Protein AF-A0A7S1DMX7-F1 (afdb_monomer_lite)

InterPro domains:
  IPR005479 Carbamoyl phosphate synthase, ATP-binding domain [PS00867] (116-123)

Radius of gyration: 15.89 Å; chains: 1; bounding box: 36×33×45 Å

Organism: Hemiselmis andersenii (NCBI:txid464988)

pLDDT: mean 73.87, std 17.44, range [30.02, 93.81]

Secondary structure (DSSP, 8-state):
-HHHHHHBS-----TT----PPPEE-SEEEEEEEEEETTEE-S--EEEEEEES-SEE-TTT-TTTTTTEEEEEE-TT-TTHHHHHHHHHHHHHHTT--EEEEEEEEE-TTT--EEEEEEESS--HHHHT-HHHHHHHHHHHHHHHHHHHT-

Foldseek 3Di:
DVVLVVQELDDDDDPDDDDFRDKAFAQKKKKKKWFAAQLRTFPDIWMKIWGFPGRTDGPPVPPVGVVGTPAIDTCPPPPCPVVVVVSVSVVSNVVSDHTIKMWMWDQHPVPRHTYTPDIGRDGDVNVVVVVVSVVVNVVSNVVVVVVVVVD

Structure (mmCIF, N/CA/C/O backbone):
data_AF-A0A7S1DMX7-F1
#
_entry.id   AF-A0A7S1DMX7-F1
#
loop_
_atom_site.group_PDB
_atom_site.id
_atom_site.type_symbol
_atom_site.label_atom_id
_atom_site.label_alt_id
_atom_site.label_comp_id
_atom_site.label_asym_id
_atom_site.label_entity_id
_atom_site.label_seq_id
_atom_site.pdbx_PDB_ins_code
_atom_site.Cartn_x
_atom_site.Cartn_y
_atom_site.Cartn_z
_atom_site.occupancy
_atom_site.B_iso_or_equiv
_atom_site.auth_seq_id
_atom_site.auth_comp_id
_atom_site.auth_asym_id
_atom_site.auth_atom_id
_atom_site.pdbx_PDB_model_num
ATOM 1 N N . GLY A 1 1 ? -16.207 2.873 -11.247 1.00 43.88 1 GLY A N 1
ATOM 2 C CA . GLY A 1 1 ? -16.396 1.590 -11.941 1.00 43.88 1 GLY A CA 1
ATOM 3 C C . GLY A 1 1 ? -15.094 1.183 -12.582 1.00 43.88 1 GLY A C 1
ATOM 4 O O . GLY A 1 1 ? -14.371 0.411 -11.986 1.00 43.88 1 GLY A O 1
ATOM 5 N N . GLU A 1 2 ? -14.743 1.806 -13.705 1.00 46.53 2 GLU A N 1
ATOM 6 C CA . GLU A 1 2 ? -13.593 1.417 -14.546 1.00 46.53 2 GLU A CA 1
ATOM 7 C C . GLU A 1 2 ? -12.210 1.841 -14.011 1.00 46.53 2 GLU A C 1
ATOM 9 O O . GLU A 1 2 ? -11.206 1.177 -14.249 1.00 46.53 2 GLU A O 1
ATOM 14 N N . GLU A 1 3 ? -12.129 2.939 -13.255 1.00 40.50 3 GLU A N 1
ATOM 15 C CA . GLU A 1 3 ? -10.856 3.442 -12.712 1.00 40.50 3 GLU A CA 1
ATOM 16 C C . GLU A 1 3 ? -10.289 2.532 -11.605 1.00 40.50 3 GLU A C 1
ATOM 18 O O . GLU A 1 3 ? -9.087 2.286 -11.544 1.00 40.50 3 GLU A O 1
ATOM 23 N N . TRP A 1 4 ? -11.175 1.933 -10.800 1.00 40.56 4 TRP A N 1
ATOM 24 C CA . TRP A 1 4 ? -10.830 0.940 -9.775 1.00 40.56 4 TRP A CA 1
ATOM 25 C C . TRP A 1 4 ? -10.212 -0.326 -10.375 1.00 40.56 4 TRP A C 1
ATOM 27 O O . TRP A 1 4 ? -9.227 -0.849 -9.856 1.00 40.56 4 TRP A O 1
ATOM 37 N N . GLU A 1 5 ? -10.754 -0.784 -11.502 1.00 46.31 5 GLU A N 1
ATOM 38 C CA . GLU A 1 5 ? -10.275 -1.968 -12.221 1.00 46.31 5 GLU A CA 1
ATOM 39 C C . GLU A 1 5 ? -8.909 -1.733 -12.885 1.00 46.31 5 GLU A C 1
ATOM 41 O O . GLU A 1 5 ? -8.116 -2.661 -13.002 1.00 46.31 5 GLU A O 1
ATOM 46 N N . ARG A 1 6 ? -8.576 -0.486 -13.250 1.00 47.59 6 ARG A N 1
ATOM 47 C CA . ARG A 1 6 ? -7.254 -0.117 -13.795 1.00 47.59 6 ARG A CA 1
ATOM 48 C C . ARG A 1 6 ? -6.141 -0.010 -12.744 1.00 47.59 6 ARG A C 1
ATOM 50 O O . ARG A 1 6 ? -4.962 -0.122 -13.098 1.00 47.59 6 ARG A O 1
ATOM 57 N N . MET A 1 7 ? -6.498 0.244 -11.482 1.00 41.31 7 MET A N 1
ATOM 58 C CA . MET A 1 7 ? -5.563 0.453 -10.360 1.00 41.31 7 MET A CA 1
ATOM 59 C C . MET A 1 7 ? -5.230 -0.840 -9.600 1.00 41.31 7 MET A C 1
ATOM 61 O O . MET A 1 7 ? -4.164 -0.973 -8.990 1.00 41.31 7 MET A O 1
ATOM 65 N N . ILE A 1 8 ? -6.124 -1.826 -9.633 1.00 48.41 8 ILE A N 1
ATOM 66 C CA . ILE A 1 8 ? -5.896 -3.123 -9.000 1.00 48.41 8 ILE A CA 1
ATOM 67 C C . ILE A 1 8 ? -5.375 -4.092 -10.061 1.00 48.41 8 ILE A C 1
ATOM 69 O O . ILE A 1 8 ? -6.125 -4.551 -10.912 1.00 48.41 8 ILE A O 1
ATOM 73 N N . GLY A 1 9 ? -4.103 -4.489 -9.972 1.00 45.97 9 GLY A N 1
ATOM 74 C CA . GLY A 1 9 ? -3.525 -5.545 -10.819 1.00 45.97 9 GLY A CA 1
ATOM 75 C C . GLY A 1 9 ? -4.037 -6.962 -10.501 1.00 45.97 9 GLY A C 1
ATOM 76 O O . GLY A 1 9 ? -3.396 -7.942 -10.871 1.00 45.97 9 GLY A O 1
ATOM 77 N N . ILE A 1 10 ? -5.147 -7.088 -9.766 1.00 45.88 10 ILE A N 1
ATOM 78 C CA . ILE A 1 10 ? -5.725 -8.343 -9.274 1.00 45.88 10 ILE A CA 1
ATOM 79 C C . ILE A 1 10 ? -7.255 -8.249 -9.240 1.00 45.88 10 ILE A C 1
ATOM 81 O O . ILE A 1 10 ? -7.856 -7.752 -8.287 1.00 45.88 10 ILE A O 1
ATOM 85 N N . VAL A 1 11 ? -7.907 -8.848 -10.225 1.00 41.31 11 VAL A N 1
ATOM 86 C CA . VAL A 1 11 ? -9.288 -9.304 -10.061 1.00 41.31 11 VAL A CA 1
ATOM 87 C C . VAL A 1 11 ? -9.235 -10.698 -9.425 1.00 41.31 11 VAL A C 1
ATOM 89 O O . VAL A 1 11 ? -8.551 -11.598 -9.914 1.00 41.31 11 VAL A O 1
ATOM 92 N N . GLN A 1 12 ? -9.909 -10.873 -8.284 1.00 35.38 12 GLN A N 1
ATOM 93 C CA . GLN A 1 12 ? -10.120 -12.185 -7.670 1.00 35.38 12 GLN A CA 1
ATOM 94 C C . GLN A 1 12 ? -11.040 -13.059 -8.541 1.00 35.38 12 GLN A C 1
ATOM 96 O O . GLN A 1 12 ? -11.950 -12.582 -9.210 1.00 35.38 12 GLN A O 1
ATOM 101 N N . ARG A 1 13 ? -10.781 -14.366 -8.477 1.00 33.03 13 ARG A N 1
ATOM 102 C CA . ARG A 1 13 ? -11.443 -15.502 -9.137 1.00 33.03 13 ARG A CA 1
ATOM 103 C C . ARG A 1 13 ? -12.948 -15.320 -9.434 1.00 33.03 13 ARG A C 1
ATOM 105 O O . ARG A 1 13 ? -13.760 -15.309 -8.512 1.00 33.03 13 ARG A O 1
ATOM 112 N N . VAL A 1 14 ? -13.325 -15.363 -10.715 1.00 35.72 14 VAL A N 1
ATOM 113 C CA . VAL A 1 14 ? -14.699 -15.652 -11.169 1.00 35.72 14 VAL A CA 1
ATOM 114 C C . VAL A 1 14 ? -14.720 -17.088 -11.715 1.00 35.72 14 VAL A C 1
ATOM 116 O O . VAL A 1 14 ? -14.423 -17.333 -12.876 1.00 35.72 14 VAL A O 1
ATOM 119 N N . GLY A 1 15 ? -15.011 -18.079 -10.867 1.00 47.97 15 GLY A N 1
ATOM 120 C CA . GLY A 1 15 ? -15.199 -19.472 -11.310 1.00 47.97 15 GLY A CA 1
ATOM 121 C C . GLY A 1 15 ? -13.922 -20.301 -11.563 1.00 47.97 15 GLY A C 1
ATOM 122 O O . GLY A 1 15 ? -12.979 -20.278 -10.766 1.00 47.97 15 GLY A O 1
ATOM 123 N N . LYS A 1 16 ? -13.950 -21.144 -12.612 1.00 30.02 16 LYS A N 1
ATOM 124 C CA . LYS A 1 16 ? -12.904 -22.140 -12.949 1.00 30.02 16 LYS A CA 1
ATOM 125 C C . LYS A 1 16 ? -11.776 -21.596 -13.837 1.00 30.02 16 LYS A C 1
ATOM 127 O O . LYS A 1 16 ? -10.793 -22.309 -14.025 1.00 30.02 16 LYS A O 1
ATOM 132 N N . ASP A 1 17 ? -11.889 -20.368 -14.325 1.00 34.09 17 ASP A N 1
ATOM 133 C CA . ASP A 1 17 ? -10.922 -19.791 -15.254 1.00 34.09 17 ASP A CA 1
ATOM 134 C C . ASP A 1 17 ? -9.822 -19.031 -14.500 1.00 34.09 17 ASP A C 1
ATOM 136 O O . ASP A 1 17 ? -10.073 -18.310 -13.529 1.00 34.09 17 ASP A O 1
ATOM 140 N N . PHE A 1 18 ? -8.571 -19.242 -14.909 1.00 35.03 18 PHE A N 1
ATOM 141 C CA . PHE A 1 18 ? -7.415 -18.556 -14.342 1.00 35.03 18 PHE A CA 1
ATOM 142 C C . PHE A 1 18 ? -7.296 -17.171 -14.985 1.00 35.03 18 PHE A C 1
ATOM 144 O O . PHE A 1 18 ? -7.106 -17.065 -16.193 1.00 35.03 18 PHE A O 1
ATOM 151 N N . LEU A 1 19 ? -7.363 -16.111 -14.180 1.00 40.00 19 LEU A N 1
ATOM 152 C CA . LEU A 1 19 ? -6.927 -14.783 -14.606 1.00 40.00 19 LEU A CA 1
ATOM 153 C C . LEU A 1 19 ? -5.396 -14.785 -14.665 1.00 40.00 19 LEU A C 1
ATOM 155 O O . LEU A 1 19 ? -4.723 -14.977 -13.649 1.00 40.00 19 LEU A O 1
ATOM 159 N N . VAL A 1 20 ? -4.851 -14.613 -15.867 1.00 43.75 20 VAL A N 1
ATOM 160 C CA . VAL A 1 20 ? -3.429 -14.339 -16.076 1.00 43.75 20 VAL A CA 1
ATOM 161 C C . VAL A 1 20 ? -3.197 -12.901 -15.621 1.00 43.75 20 VAL A C 1
ATOM 163 O O . VAL A 1 20 ? -3.765 -11.978 -16.192 1.00 43.75 20 VAL A O 1
ATOM 166 N N . GLN A 1 21 ? -2.425 -12.715 -14.551 1.00 51.28 21 GLN A N 1
ATOM 167 C CA . GLN A 1 21 ? -1.991 -11.387 -14.125 1.00 51.28 21 GLN A CA 1
ATOM 168 C C . GLN A 1 21 ? -1.080 -10.812 -15.215 1.00 51.28 21 GLN A C 1
ATOM 170 O O . GLN A 1 21 ? -0.088 -11.456 -15.568 1.00 51.28 21 GLN A O 1
ATOM 175 N N . ASP A 1 22 ? -1.411 -9.626 -15.732 1.00 54.38 22 ASP A N 1
ATOM 176 C CA . ASP A 1 22 ? -0.527 -8.906 -16.646 1.00 54.38 22 ASP A CA 1
ATOM 177 C C . ASP A 1 22 ? 0.832 -8.712 -15.971 1.00 54.38 22 ASP A C 1
ATOM 179 O O . ASP A 1 22 ? 0.930 -8.333 -14.798 1.00 54.38 22 ASP A O 1
ATOM 183 N N . ALA A 1 23 ? 1.896 -9.040 -16.699 1.00 62.31 23 ALA A N 1
ATOM 184 C CA . ALA A 1 23 ? 3.247 -8.887 -16.198 1.00 62.31 23 ALA A CA 1
ATOM 185 C C . ALA A 1 23 ? 3.507 -7.401 -15.921 1.00 62.31 23 ALA A C 1
ATOM 187 O O . ALA A 1 23 ? 3.392 -6.570 -16.818 1.00 62.31 23 ALA A O 1
ATOM 188 N N . ILE A 1 24 ? 3.871 -7.061 -14.685 1.00 68.50 24 ILE A N 1
ATOM 189 C CA . ILE A 1 24 ? 4.239 -5.685 -14.350 1.00 68.50 24 ILE A CA 1
ATOM 190 C C . ILE A 1 24 ? 5.747 -5.556 -14.540 1.00 68.50 24 ILE A C 1
ATOM 192 O O . ILE A 1 24 ? 6.522 -6.192 -13.816 1.00 68.50 24 ILE A O 1
ATOM 196 N N . VAL A 1 25 ? 6.152 -4.743 -15.517 1.00 73.12 25 VAL A N 1
ATOM 197 C CA . VAL A 1 25 ? 7.561 -4.461 -15.805 1.00 73.12 25 VAL A CA 1
ATOM 198 C C . VAL A 1 25 ? 8.027 -3.311 -14.916 1.00 73.12 25 VAL A C 1
ATOM 200 O O . VAL A 1 25 ? 7.830 -2.148 -15.231 1.00 73.12 25 VAL A O 1
ATOM 203 N N . SER A 1 26 ? 8.610 -3.621 -13.764 1.00 77.19 26 SER A N 1
ATOM 204 C CA . SER A 1 26 ? 9.300 -2.647 -12.921 1.00 77.19 26 SER A CA 1
ATOM 205 C C . SER A 1 26 ? 10.262 -3.360 -11.979 1.00 77.19 26 SER A C 1
ATOM 207 O O . SER A 1 26 ? 9.893 -4.347 -11.335 1.00 77.19 26 SER A O 1
ATOM 209 N N . LYS A 1 27 ? 11.482 -2.830 -11.839 1.00 80.50 27 LYS A N 1
ATOM 210 C CA . LYS A 1 27 ? 12.454 -3.309 -10.843 1.00 80.50 27 LYS A CA 1
ATOM 211 C C . LYS A 1 27 ? 12.066 -2.923 -9.426 1.00 80.50 27 LYS A C 1
ATOM 213 O O . LYS A 1 27 ? 12.425 -3.613 -8.480 1.00 80.50 27 LYS A O 1
ATOM 218 N N . GLU A 1 28 ? 11.342 -1.828 -9.258 1.00 86.50 28 GLU A N 1
ATOM 219 C CA . GLU A 1 28 ? 10.973 -1.342 -7.937 1.00 86.50 28 GLU A CA 1
ATOM 220 C C . GLU A 1 28 ? 9.691 -2.029 -7.486 1.00 86.50 28 GLU A C 1
ATOM 222 O O . GLU A 1 28 ? 8.750 -2.196 -8.256 1.00 86.50 28 GLU A O 1
ATOM 227 N N . GLU A 1 29 ? 9.657 -2.485 -6.243 1.00 85.94 29 GLU A N 1
ATOM 228 C CA . GLU A 1 29 ? 8.448 -2.927 -5.564 1.00 85.94 29 GLU A CA 1
ATOM 229 C C . GLU A 1 29 ? 8.323 -2.166 -4.253 1.00 85.94 29 GLU A C 1
ATOM 231 O O . GLU A 1 29 ? 9.301 -1.906 -3.552 1.00 85.94 29 GLU A O 1
ATOM 236 N N . PHE A 1 30 ? 7.094 -1.810 -3.921 1.00 87.62 30 PHE A N 1
ATOM 237 C CA . PHE A 1 30 ? 6.770 -1.048 -2.737 1.00 87.62 30 PHE A CA 1
ATOM 238 C C . PHE A 1 30 ? 5.866 -1.868 -1.829 1.00 87.62 30 PHE A C 1
ATOM 240 O O . PHE A 1 30 ? 5.048 -2.671 -2.270 1.00 87.62 30 PHE A O 1
ATOM 247 N N . THR A 1 31 ? 6.034 -1.668 -0.531 1.00 88.56 31 THR A N 1
ATOM 248 C CA . THR A 1 31 ? 5.349 -2.390 0.533 1.00 88.56 31 THR A CA 1
ATOM 249 C C . THR A 1 31 ? 4.837 -1.380 1.551 1.00 88.56 31 THR A C 1
ATOM 251 O O . THR A 1 31 ? 5.630 -0.796 2.289 1.00 88.56 31 THR A O 1
ATOM 254 N N . HIS A 1 32 ? 3.521 -1.199 1.631 1.00 90.00 32 HIS A N 1
ATOM 255 C CA . HIS A 1 32 ? 2.848 -0.438 2.684 1.00 90.00 32 HIS A CA 1
ATOM 256 C C . HIS A 1 32 ? 2.410 -1.378 3.802 1.00 90.00 32 HIS A C 1
ATOM 258 O O . HIS A 1 32 ? 1.490 -2.172 3.623 1.00 90.00 32 HIS A O 1
ATOM 264 N N . ASN A 1 33 ? 3.032 -1.267 4.973 1.00 91.44 33 ASN A N 1
ATOM 265 C CA . ASN A 1 33 ? 2.536 -1.897 6.190 1.00 91.44 33 ASN A CA 1
ATOM 266 C C . ASN A 1 33 ? 1.571 -0.944 6.880 1.00 91.44 33 ASN A C 1
ATOM 268 O O . ASN A 1 33 ? 1.882 0.233 7.085 1.00 91.44 33 ASN A O 1
ATOM 272 N N . PHE A 1 34 ? 0.417 -1.471 7.257 1.00 92.69 34 PHE A N 1
ATOM 273 C CA . PHE A 1 34 ? -0.667 -0.678 7.797 1.00 92.69 34 PHE A CA 1
ATOM 274 C C . PHE A 1 34 ? -1.405 -1.415 8.903 1.00 92.69 34 PHE A C 1
ATOM 276 O O . PHE A 1 34 ? -1.247 -2.620 9.112 1.00 92.69 34 PHE A O 1
ATOM 283 N N . ALA A 1 35 ? -2.252 -0.664 9.592 1.00 93.75 35 ALA A N 1
ATOM 284 C CA . ALA A 1 35 ? -3.279 -1.228 10.436 1.00 93.75 35 ALA A CA 1
ATOM 285 C C . ALA A 1 35 ? -4.587 -0.462 10.232 1.00 93.75 35 ALA A C 1
ATOM 287 O O . ALA A 1 35 ? -4.570 0.710 9.846 1.00 93.75 35 ALA A O 1
ATOM 288 N N . ALA A 1 36 ? -5.712 -1.125 10.463 1.00 93.81 36 ALA A N 1
ATOM 289 C CA . ALA A 1 36 ? -7.032 -0.531 10.331 1.00 93.81 36 ALA A CA 1
ATOM 290 C C . ALA A 1 36 ? -8.008 -1.119 11.348 1.00 93.81 36 ALA A C 1
ATOM 292 O O . ALA A 1 36 ? -7.843 -2.250 11.801 1.00 93.81 36 ALA A O 1
ATOM 293 N N . ILE A 1 37 ? -9.034 -0.350 11.695 1.00 93.00 37 ILE A N 1
ATOM 294 C CA . ILE A 1 37 ? -10.093 -0.773 12.610 1.00 93.00 37 ILE A CA 1
ATOM 295 C C . ILE A 1 37 ? -11.426 -0.531 11.911 1.00 93.00 37 ILE A C 1
ATOM 297 O O . ILE A 1 37 ? -11.792 0.616 11.662 1.00 93.00 37 ILE A O 1
ATOM 301 N N . ASN A 1 38 ? -12.145 -1.611 11.594 1.00 91.00 38 ASN A N 1
ATOM 302 C CA . ASN A 1 38 ? -13.483 -1.578 10.989 1.00 91.00 38 ASN A CA 1
ATOM 303 C C . ASN A 1 38 ? -13.540 -0.705 9.722 1.00 91.00 38 ASN A C 1
ATOM 305 O O . ASN A 1 38 ? -14.347 0.216 9.617 1.00 91.00 38 ASN A O 1
ATOM 309 N N . GLY A 1 39 ? -12.615 -0.941 8.790 1.00 89.06 39 GLY A N 1
ATOM 310 C CA . GLY A 1 39 ? -12.514 -0.195 7.535 1.00 89.06 39 GLY A CA 1
ATOM 311 C C . GLY A 1 39 ? -11.905 1.205 7.656 1.00 89.06 39 GLY A C 1
ATOM 312 O O . GLY A 1 39 ? -11.822 1.923 6.662 1.00 89.06 39 GLY A O 1
ATOM 313 N N . ARG A 1 40 ? -11.439 1.611 8.845 1.00 91.62 40 ARG A N 1
ATOM 314 C CA . ARG A 1 40 ? -10.734 2.885 9.048 1.00 91.62 40 ARG A CA 1
ATOM 315 C C . ARG A 1 40 ? -9.232 2.659 9.127 1.00 91.62 40 ARG A C 1
ATOM 317 O O . ARG A 1 40 ? -8.737 2.109 10.112 1.00 91.62 40 ARG A O 1
ATOM 324 N N . LEU A 1 41 ? -8.515 3.100 8.096 1.00 91.69 41 LEU A N 1
ATOM 325 C CA . LEU A 1 41 ? -7.055 3.056 8.033 1.00 91.69 41 LEU A CA 1
ATOM 326 C C . LEU A 1 41 ? -6.439 3.981 9.091 1.00 91.69 41 LEU A C 1
ATOM 328 O O . LEU A 1 41 ? -6.835 5.140 9.226 1.00 91.69 41 LEU A O 1
ATOM 332 N N . LEU A 1 42 ? -5.452 3.483 9.836 1.00 90.75 42 LEU A N 1
ATOM 333 C CA . LEU A 1 42 ? -4.722 4.309 10.792 1.00 90.75 42 LEU A CA 1
ATOM 334 C C . LEU A 1 42 ? -3.764 5.265 10.076 1.00 90.75 42 LEU A C 1
ATOM 336 O O . LEU A 1 42 ? -3.186 4.943 9.038 1.00 90.75 42 LEU A O 1
ATOM 340 N N . ARG A 1 43 ? -3.545 6.444 10.674 1.00 83.81 43 ARG A N 1
ATOM 341 C CA . ARG A 1 43 ? -2.631 7.463 10.126 1.00 83.81 43 ARG A CA 1
ATOM 342 C C . ARG A 1 43 ? -1.190 6.970 10.014 1.00 83.81 43 ARG A C 1
ATOM 344 O O . ARG A 1 43 ? -0.468 7.382 9.112 1.00 83.81 43 ARG A O 1
ATOM 351 N N . HIS A 1 44 ? -0.753 6.134 10.953 1.00 84.31 44 HIS A N 1
ATOM 352 C CA . HIS A 1 44 ? 0.605 5.611 10.944 1.00 84.31 44 HIS A CA 1
ATOM 353 C C . HIS A 1 44 ? 0.710 4.425 9.979 1.00 84.31 44 HIS A C 1
ATOM 355 O O . HIS A 1 44 ? 0.120 3.372 10.214 1.00 84.31 44 HIS A O 1
ATOM 361 N N . GLN A 1 45 ? 1.480 4.612 8.909 1.00 86.38 45 GLN A N 1
ATOM 362 C CA . GLN A 1 45 ? 1.791 3.606 7.896 1.00 86.38 45 GLN A CA 1
ATOM 363 C C . GLN A 1 45 ? 3.303 3.592 7.666 1.00 86.38 45 GLN A C 1
ATOM 365 O O . GLN A 1 45 ? 3.946 4.646 7.680 1.00 86.38 45 GLN A O 1
ATOM 370 N N . GLU A 1 46 ? 3.870 2.413 7.422 1.00 87.62 46 GLU A N 1
ATOM 371 C CA . GLU A 1 46 ? 5.296 2.250 7.131 1.00 87.62 46 GLU A CA 1
ATOM 372 C C . GLU A 1 46 ? 5.481 1.714 5.710 1.00 87.62 46 GLU A C 1
ATOM 374 O O . GLU A 1 46 ? 5.111 0.577 5.407 1.00 87.62 46 GLU A O 1
ATOM 379 N N . CYS A 1 47 ? 6.071 2.545 4.850 1.00 87.69 47 CYS A N 1
ATOM 380 C CA . CYS A 1 47 ? 6.375 2.199 3.468 1.00 87.69 47 CYS A CA 1
ATOM 381 C C . CYS A 1 47 ? 7.843 1.816 3.302 1.00 87.69 47 CYS A C 1
ATOM 383 O O . CYS A 1 47 ? 8.742 2.550 3.734 1.00 87.69 47 CYS A O 1
ATOM 385 N N . PHE A 1 48 ? 8.068 0.710 2.601 1.00 86.62 48 PHE A N 1
ATOM 386 C CA . PHE A 1 48 ? 9.382 0.274 2.152 1.00 86.62 48 PHE A CA 1
ATOM 387 C C . PHE A 1 48 ? 9.392 0.068 0.644 1.00 86.62 48 PHE A C 1
ATOM 389 O O . PHE A 1 48 ? 8.444 -0.469 0.085 1.00 86.62 48 PHE A O 1
ATOM 396 N N . GLN A 1 49 ? 10.490 0.456 0.020 1.00 86.88 49 GLN A N 1
ATOM 397 C CA . GLN A 1 49 ? 10.846 0.159 -1.351 1.00 86.88 49 GLN A CA 1
ATOM 398 C C . GLN A 1 49 ? 11.912 -0.932 -1.349 1.00 86.88 49 GLN A C 1
ATOM 400 O O . GLN A 1 49 ? 12.829 -0.931 -0.521 1.00 86.88 49 GLN A O 1
ATOM 405 N N . VAL A 1 50 ? 11.801 -1.840 -2.302 1.00 82.56 50 VAL A N 1
ATOM 406 C CA . VAL A 1 50 ? 12.807 -2.839 -2.620 1.00 82.56 50 VAL A CA 1
ATOM 407 C C . VAL A 1 50 ? 13.087 -2.784 -4.116 1.00 82.56 50 VAL A C 1
ATOM 409 O O . VAL A 1 50 ? 12.165 -2.661 -4.920 1.00 82.56 50 VAL A O 1
ATOM 412 N N . THR A 1 51 ? 14.360 -2.862 -4.493 1.00 82.50 51 THR A N 1
ATOM 413 C CA . THR A 1 51 ? 14.754 -2.994 -5.897 1.00 82.50 51 THR A CA 1
ATOM 414 C C . THR A 1 51 ? 15.096 -4.452 -6.163 1.00 82.50 51 THR A C 1
ATOM 416 O O . THR A 1 51 ? 15.987 -5.028 -5.531 1.00 82.50 51 THR A O 1
ATOM 419 N N . MET A 1 52 ? 14.338 -5.048 -7.073 1.00 75.88 52 MET A N 1
ATOM 420 C CA . MET A 1 52 ? 14.490 -6.409 -7.565 1.00 75.88 52 MET A CA 1
ATOM 421 C C . MET A 1 52 ? 15.594 -6.443 -8.625 1.00 75.88 52 MET A C 1
ATOM 423 O O . MET A 1 52 ? 15.808 -5.462 -9.341 1.00 75.88 52 MET A O 1
ATOM 427 N N . THR A 1 53 ? 16.288 -7.574 -8.752 1.00 70.06 53 THR A N 1
ATOM 428 C CA . THR A 1 53 ? 17.228 -7.773 -9.870 1.00 70.06 53 THR A CA 1
ATOM 429 C C . THR A 1 53 ? 16.514 -7.897 -11.207 1.00 70.06 53 THR A C 1
ATOM 431 O O . THR A 1 53 ? 17.058 -7.462 -12.218 1.00 70.06 53 THR A O 1
ATOM 434 N N . ASP A 1 54 ? 15.317 -8.484 -11.190 1.00 66.31 54 ASP A N 1
ATOM 435 C CA . ASP A 1 54 ? 14.531 -8.788 -12.378 1.00 66.31 54 ASP A CA 1
ATOM 436 C C . ASP A 1 54 ? 13.461 -7.717 -12.605 1.00 66.31 54 ASP A C 1
ATOM 438 O O . ASP A 1 54 ? 12.760 -7.295 -11.682 1.00 66.31 54 ASP A O 1
ATOM 442 N N . ASP A 1 55 ? 13.321 -7.302 -13.860 1.00 64.12 55 ASP A N 1
ATOM 443 C CA . ASP A 1 55 ? 12.426 -6.223 -14.279 1.00 64.12 55 ASP A CA 1
ATOM 444 C C . ASP A 1 55 ? 10.972 -6.689 -14.362 1.00 64.12 55 ASP A C 1
ATOM 446 O O . ASP A 1 55 ? 10.066 -5.868 -14.314 1.00 64.12 55 ASP A O 1
ATOM 450 N N . VAL A 1 56 ? 10.726 -7.996 -14.495 1.00 62.09 56 VAL A N 1
ATOM 451 C CA . VAL A 1 56 ? 9.395 -8.549 -14.768 1.00 62.09 56 VAL A CA 1
ATOM 452 C C . VAL A 1 56 ? 8.890 -9.348 -13.574 1.00 62.09 56 VAL A C 1
ATOM 454 O O . VAL A 1 56 ? 9.480 -10.360 -13.189 1.00 62.09 56 VAL A O 1
ATOM 457 N N . PHE A 1 57 ? 7.747 -8.940 -13.023 1.00 62.34 57 PHE A N 1
ATOM 458 C CA . PHE A 1 57 ? 7.051 -9.721 -12.006 1.00 62.34 57 PHE A CA 1
ATOM 459 C C . PHE A 1 57 ? 5.976 -10.625 -12.618 1.00 62.34 57 PHE A C 1
ATOM 461 O O . PHE A 1 57 ? 5.042 -10.142 -13.256 1.00 62.34 57 PHE A O 1
ATOM 468 N N . VAL A 1 58 ? 6.084 -11.935 -12.359 1.00 58.91 58 VAL A N 1
ATOM 469 C CA . VAL A 1 58 ? 5.055 -12.940 -12.673 1.00 58.91 58 VAL A CA 1
ATOM 470 C C . VAL A 1 58 ? 4.756 -13.774 -11.422 1.00 58.91 58 VAL A C 1
ATOM 472 O O . VAL A 1 58 ? 5.618 -14.508 -10.922 1.00 58.91 58 VAL A O 1
ATOM 475 N N . LYS A 1 59 ? 3.521 -13.683 -10.915 1.00 51.72 59 LYS A N 1
ATOM 476 C CA . LYS A 1 59 ? 3.064 -14.416 -9.723 1.00 51.72 59 LYS A CA 1
ATOM 477 C C . LYS A 1 59 ? 3.164 -15.935 -9.935 1.00 51.72 59 LYS A C 1
ATOM 479 O O . LYS A 1 59 ? 2.741 -16.449 -10.967 1.00 51.72 59 LYS A O 1
ATOM 484 N N . GLY A 1 60 ? 3.747 -16.656 -8.971 1.00 50.44 60 GLY A N 1
ATOM 485 C CA . GLY A 1 60 ? 3.903 -18.121 -8.994 1.00 50.44 60 GLY A CA 1
ATOM 486 C C . GLY A 1 60 ? 5.126 -18.664 -9.749 1.00 50.44 60 GLY A C 1
ATOM 487 O O . GLY A 1 60 ? 5.442 -19.842 -9.611 1.00 50.44 60 GLY A O 1
ATOM 488 N N . LYS A 1 61 ? 5.850 -17.831 -10.512 1.00 50.34 61 LYS A N 1
ATOM 489 C CA . LYS A 1 61 ? 7.183 -18.173 -11.057 1.00 50.34 61 LYS A CA 1
ATOM 490 C C . LYS A 1 61 ? 8.324 -17.533 -10.265 1.00 50.34 61 LYS A C 1
ATOM 492 O O . LYS A 1 61 ? 9.412 -18.096 -10.199 1.00 50.34 61 LYS A O 1
ATOM 497 N N . ASN A 1 62 ? 8.047 -16.404 -9.613 1.00 51.50 62 ASN A N 1
ATOM 498 C CA . ASN A 1 62 ? 9.036 -15.599 -8.899 1.00 51.50 62 ASN A CA 1
ATOM 499 C C . ASN A 1 62 ? 8.946 -15.738 -7.366 1.00 51.50 62 ASN A C 1
ATOM 501 O O . ASN A 1 62 ? 9.227 -14.779 -6.648 1.00 51.50 62 ASN A O 1
ATOM 505 N N . ASP A 1 63 ? 8.638 -16.928 -6.834 1.00 45.81 63 ASP A N 1
ATOM 506 C CA . ASP A 1 63 ? 8.697 -17.209 -5.378 1.00 45.81 63 ASP A CA 1
ATOM 507 C C . ASP A 1 63 ? 10.105 -16.983 -4.774 1.00 45.81 63 ASP A C 1
ATOM 509 O O . ASP A 1 63 ? 10.297 -16.964 -3.556 1.00 45.81 63 ASP A O 1
ATOM 513 N N . ALA A 1 64 ? 11.109 -16.749 -5.624 1.00 43.88 64 ALA A N 1
ATOM 514 C CA . ALA A 1 64 ? 12.452 -1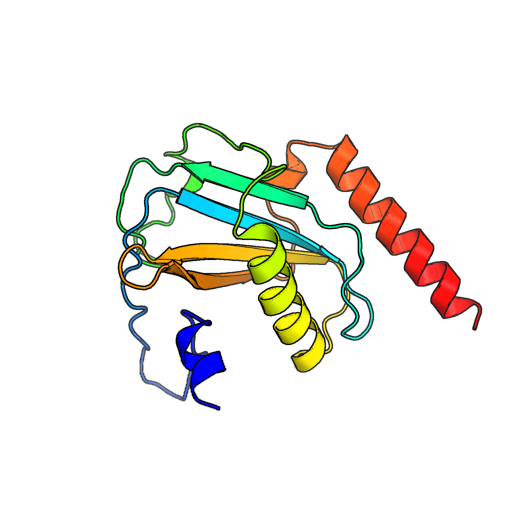6.327 -5.253 1.00 43.88 64 ALA A CA 1
ATOM 515 C C . ALA A 1 64 ? 12.599 -14.817 -4.958 1.00 43.88 64 ALA A C 1
ATOM 517 O O . ALA A 1 64 ? 13.681 -14.405 -4.547 1.00 43.88 64 ALA A O 1
ATOM 518 N N . GLY A 1 65 ? 11.555 -13.993 -5.120 1.00 48.53 65 GLY A N 1
ATOM 519 C CA . GLY A 1 65 ? 11.648 -12.525 -5.194 1.00 48.53 65 GLY A CA 1
ATOM 520 C C . GLY A 1 65 ? 12.382 -11.814 -4.045 1.00 48.53 65 GLY A C 1
ATOM 521 O O . GLY A 1 65 ? 13.057 -10.817 -4.268 1.00 48.53 65 GLY A O 1
ATOM 522 N N . ILE A 1 66 ? 12.360 -12.353 -2.822 1.00 50.72 66 ILE A N 1
ATOM 523 C CA . ILE A 1 66 ? 13.098 -11.755 -1.691 1.00 50.72 66 ILE A CA 1
ATOM 524 C C . ILE A 1 66 ? 14.604 -12.080 -1.745 1.00 50.72 66 ILE A C 1
ATOM 526 O O . ILE A 1 66 ? 15.418 -11.312 -1.229 1.00 50.72 66 ILE A O 1
ATOM 530 N N . ARG A 1 67 ? 15.000 -13.201 -2.369 1.00 49.72 67 ARG A N 1
ATOM 531 C CA . ARG A 1 67 ? 16.406 -13.645 -2.438 1.00 49.72 67 ARG A CA 1
ATOM 532 C C . ARG A 1 67 ? 17.261 -12.774 -3.363 1.00 49.72 67 ARG A C 1
ATOM 534 O O . ARG A 1 67 ? 18.471 -12.747 -3.179 1.00 49.72 67 ARG A O 1
ATOM 541 N N . ASN A 1 68 ? 16.633 -12.014 -4.262 1.00 53.09 68 ASN A N 1
ATOM 542 C CA . ASN A 1 68 ? 17.297 -11.167 -5.252 1.00 53.09 68 ASN A CA 1
ATOM 543 C C . ASN A 1 68 ? 16.945 -9.679 -5.076 1.00 53.09 68 ASN A C 1
ATOM 545 O O . ASN A 1 68 ? 16.526 -9.008 -6.019 1.00 53.09 68 ASN A O 1
ATOM 549 N N . SER A 1 69 ? 17.081 -9.156 -3.858 1.00 62.28 69 SER A N 1
ATOM 550 C CA . SER A 1 69 ? 16.859 -7.733 -3.588 1.00 62.28 69 SER A CA 1
ATOM 551 C C . SER A 1 69 ? 18.107 -7.040 -3.056 1.00 62.28 69 SER A C 1
ATOM 553 O O . SER A 1 69 ? 18.872 -7.619 -2.286 1.00 62.28 69 SER A O 1
ATOM 555 N N . SER A 1 70 ? 18.284 -5.766 -3.411 1.00 62.56 70 SER A N 1
ATOM 556 C CA . SER A 1 70 ? 19.383 -4.917 -2.922 1.00 62.56 70 SER A CA 1
ATOM 557 C C . SER A 1 70 ? 19.182 -4.393 -1.488 1.00 62.56 70 SER A C 1
ATOM 559 O O . SER A 1 70 ? 19.940 -3.541 -1.028 1.00 62.56 70 SER A O 1
ATOM 561 N N . GLY A 1 71 ? 18.166 -4.884 -0.769 1.00 68.00 71 GLY A N 1
ATOM 562 C CA . GLY A 1 71 ? 17.755 -4.396 0.549 1.00 68.00 71 GLY A CA 1
ATOM 563 C C . GLY A 1 71 ? 16.524 -3.483 0.511 1.00 68.00 71 GLY A C 1
ATOM 564 O O . GLY A 1 71 ? 15.998 -3.163 -0.551 1.00 68.00 71 GLY A O 1
ATOM 565 N N . PHE A 1 72 ? 16.042 -3.092 1.696 1.00 73.19 72 PHE A N 1
ATOM 566 C CA . PHE A 1 72 ? 14.829 -2.283 1.867 1.00 73.19 72 PHE A CA 1
ATOM 567 C C . PHE A 1 72 ? 15.176 -0.834 2.218 1.00 73.19 72 PHE A C 1
ATOM 569 O O . PHE A 1 72 ? 15.873 -0.587 3.207 1.00 73.19 72 PHE A O 1
ATOM 576 N N . VAL A 1 73 ? 14.628 0.117 1.464 1.00 79.94 73 VAL A N 1
ATOM 577 C CA . VAL A 1 73 ? 14.740 1.565 1.705 1.00 79.94 73 VAL A CA 1
ATOM 578 C C . VAL A 1 73 ? 13.376 2.100 2.138 1.00 79.94 73 VAL A C 1
ATOM 580 O O . VAL A 1 73 ? 12.350 1.617 1.678 1.00 79.94 73 VAL A O 1
ATOM 583 N N . ARG A 1 74 ? 13.312 3.069 3.059 1.00 82.56 74 ARG A N 1
ATOM 584 C CA . ARG A 1 74 ? 12.023 3.676 3.445 1.00 82.56 74 ARG A CA 1
ATOM 585 C C . ARG A 1 74 ? 11.561 4.666 2.381 1.00 82.56 74 ARG A C 1
ATOM 587 O O . ARG A 1 74 ? 12.365 5.454 1.898 1.00 82.56 74 ARG A O 1
ATOM 594 N N . CYS A 1 75 ? 10.261 4.712 2.109 1.00 78.88 75 CYS A N 1
ATOM 595 C CA . CYS A 1 75 ? 9.688 5.606 1.094 1.00 78.88 75 CYS A CA 1
ATOM 596 C C . CYS A 1 75 ? 9.503 7.056 1.585 1.00 78.88 75 CYS A C 1
ATOM 598 O O . CYS A 1 75 ? 8.485 7.668 1.270 1.00 78.88 75 CYS A O 1
ATOM 600 N N . GLN A 1 76 ? 10.399 7.582 2.434 1.00 65.81 76 GLN A N 1
ATOM 601 C CA . GLN A 1 76 ? 10.138 8.817 3.194 1.00 65.81 76 GLN A CA 1
ATOM 602 C C . GLN A 1 76 ? 9.749 10.010 2.306 1.00 65.81 76 GLN A C 1
ATOM 604 O O . GLN A 1 76 ? 8.878 10.765 2.732 1.00 65.81 76 GLN A O 1
ATOM 609 N N . ASP A 1 77 ? 10.248 10.058 1.066 1.00 63.78 77 ASP A N 1
ATOM 610 C CA . ASP A 1 77 ? 10.046 11.167 0.124 1.00 63.78 77 ASP A CA 1
ATOM 611 C C . ASP A 1 77 ? 9.585 10.707 -1.275 1.00 63.78 77 ASP A C 1
ATOM 613 O O . ASP A 1 77 ? 9.851 11.367 -2.276 1.00 63.78 77 ASP A O 1
ATOM 617 N N . GLN A 1 78 ? 8.921 9.549 -1.377 1.00 71.00 78 GLN A N 1
ATOM 618 C CA . GLN A 1 78 ? 8.472 9.050 -2.683 1.00 71.00 78 GLN A CA 1
ATOM 619 C C . GLN A 1 78 ? 7.177 9.751 -3.139 1.00 71.00 78 GLN A C 1
ATOM 621 O O . GLN A 1 78 ? 6.203 9.756 -2.377 1.00 71.00 78 GLN A O 1
ATOM 626 N N . PRO A 1 79 ? 7.105 10.268 -4.384 1.00 70.12 79 PRO A N 1
ATOM 627 C CA . PRO A 1 79 ? 5.968 11.057 -4.872 1.00 70.12 79 PRO A CA 1
ATOM 628 C C . PRO A 1 79 ? 4.653 10.263 -4.903 1.00 70.12 79 PRO A C 1
ATOM 630 O O . PRO A 1 79 ? 3.577 10.827 -4.747 1.00 70.12 79 PRO A O 1
ATOM 633 N N . HIS A 1 80 ? 4.725 8.936 -5.032 1.00 78.31 80 HIS A N 1
ATOM 634 C CA . HIS A 1 80 ? 3.550 8.060 -5.115 1.00 78.31 80 HIS A CA 1
ATOM 635 C C . HIS A 1 80 ? 3.003 7.612 -3.754 1.00 78.31 80 HIS A C 1
ATOM 637 O O . HIS A 1 80 ? 2.029 6.862 -3.696 1.00 78.31 80 HIS A O 1
ATOM 643 N N . ARG A 1 81 ? 3.625 8.016 -2.640 1.00 81.44 81 ARG A N 1
ATOM 644 C CA . ARG A 1 81 ? 3.245 7.545 -1.299 1.00 81.44 81 ARG A CA 1
ATOM 645 C C . 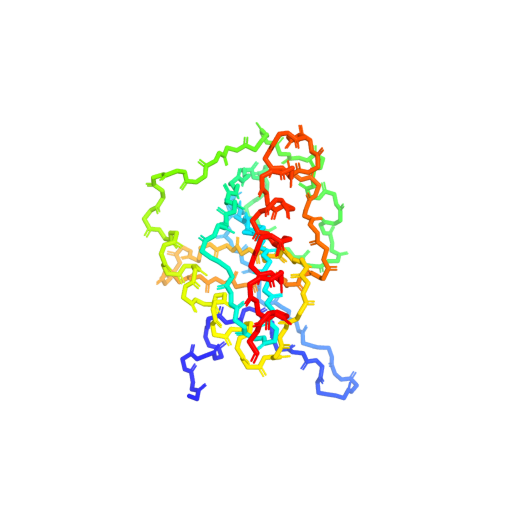ARG A 1 81 ? 1.822 7.954 -0.916 1.00 81.44 81 ARG A C 1
ATOM 647 O O . ARG A 1 81 ? 1.103 7.157 -0.313 1.00 81.44 81 ARG A O 1
ATOM 654 N N . GLU A 1 82 ? 1.428 9.181 -1.243 1.00 83.19 82 GLU A N 1
ATOM 655 C CA . GLU A 1 82 ? 0.087 9.698 -0.946 1.00 83.19 82 GLU A CA 1
ATOM 656 C C . GLU A 1 82 ? -0.966 8.955 -1.769 1.00 83.19 82 GLU A C 1
ATOM 658 O O . GLU A 1 82 ? -1.881 8.368 -1.193 1.00 83.19 82 GLU A O 1
ATOM 663 N N . GLN A 1 83 ? -0.740 8.832 -3.079 1.00 85.94 83 GLN A N 1
ATOM 664 C CA . GLN A 1 83 ? -1.589 8.047 -3.977 1.00 85.94 83 GLN A CA 1
ATOM 665 C C . GLN A 1 83 ? -1.732 6.592 -3.495 1.00 85.94 83 GLN A C 1
ATOM 667 O O . GLN A 1 83 ? -2.836 6.056 -3.440 1.00 85.94 83 GLN A O 1
ATOM 672 N N . ALA A 1 84 ? -0.640 5.948 -3.064 1.00 86.44 84 ALA A N 1
ATOM 673 C CA . ALA A 1 84 ? -0.681 4.590 -2.516 1.00 86.44 84 ALA A CA 1
ATOM 674 C C . ALA A 1 84 ? -1.510 4.504 -1.229 1.00 86.44 84 ALA A C 1
ATOM 676 O O . ALA A 1 84 ? -2.237 3.531 -1.021 1.00 86.44 84 ALA A O 1
ATOM 677 N N . SER A 1 85 ? -1.433 5.524 -0.371 1.00 87.81 85 SER A N 1
ATOM 678 C CA . SER A 1 85 ? -2.272 5.611 0.824 1.00 87.81 85 SER A CA 1
ATOM 679 C C . SER A 1 85 ? -3.755 5.771 0.473 1.00 87.81 85 SER A C 1
ATOM 681 O O . SER A 1 85 ? -4.594 5.221 1.184 1.00 87.81 85 SER A O 1
ATOM 683 N N . GLU A 1 86 ? -4.103 6.481 -0.601 1.00 88.69 86 GLU A N 1
ATOM 684 C CA . GLU A 1 86 ? -5.491 6.636 -1.065 1.00 88.69 86 GLU A CA 1
ATOM 685 C C . GLU A 1 86 ? -6.065 5.331 -1.629 1.00 88.69 86 GLU A C 1
ATOM 687 O O . GLU A 1 86 ? -7.182 4.932 -1.269 1.00 88.69 86 GLU A O 1
ATOM 692 N N . VAL A 1 87 ? -5.279 4.618 -2.450 1.00 87.75 87 VAL A N 1
ATOM 693 C CA . VAL A 1 87 ? -5.640 3.275 -2.939 1.00 87.75 87 VAL A CA 1
ATOM 694 C C . VAL A 1 87 ? -5.905 2.354 -1.753 1.00 87.75 87 VAL A C 1
ATOM 696 O O . VAL A 1 87 ? -6.965 1.732 -1.654 1.00 87.75 87 VAL A O 1
ATOM 699 N N . LEU A 1 88 ? -4.964 2.320 -0.808 1.00 90.19 88 LEU A N 1
ATOM 700 C CA . LEU A 1 88 ? -5.06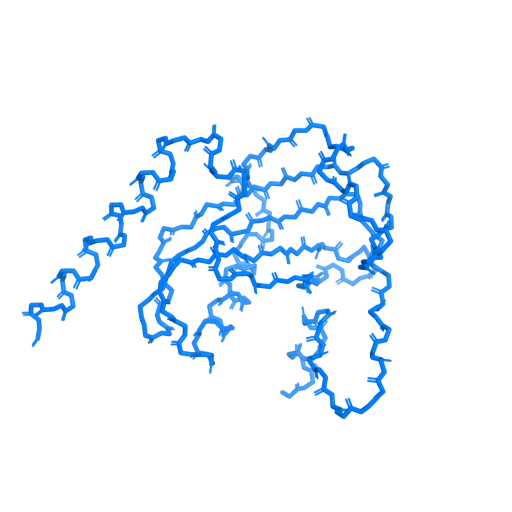2 1.492 0.383 1.00 90.19 88 LEU A CA 1
ATOM 701 C C . LEU A 1 88 ? -6.272 1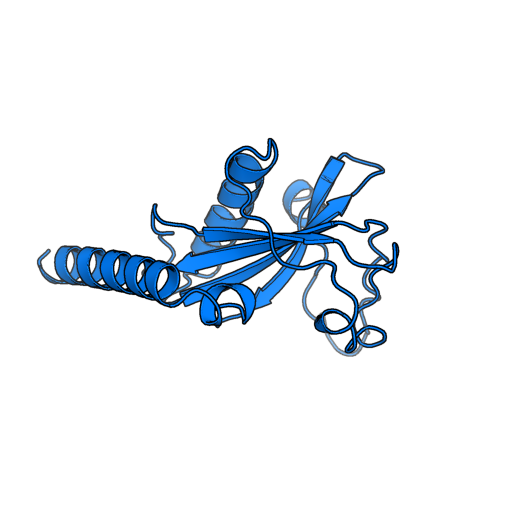.861 1.245 1.00 90.19 88 LEU A C 1
ATOM 703 O O . LEU A 1 88 ? -6.987 0.968 1.698 1.00 90.19 88 LEU A O 1
ATOM 707 N N . HIS A 1 89 ? -6.521 3.154 1.461 1.00 90.12 89 HIS A N 1
ATOM 708 C CA . HIS A 1 89 ? -7.671 3.630 2.227 1.00 90.12 89 HIS A CA 1
ATOM 709 C C . HIS A 1 89 ? -8.974 3.100 1.638 1.00 90.12 89 HIS A C 1
ATOM 711 O O . HIS A 1 89 ? -9.834 2.610 2.369 1.00 90.12 89 HIS A O 1
ATOM 717 N N . THR A 1 90 ? -9.101 3.133 0.316 1.00 87.75 90 THR A N 1
ATOM 718 C CA . THR A 1 90 ? -10.328 2.686 -0.329 1.00 87.75 90 THR A CA 1
ATOM 719 C C . THR A 1 90 ? -10.484 1.164 -0.297 1.00 87.75 90 THR A C 1
ATOM 721 O O . THR A 1 90 ? -11.591 0.694 -0.034 1.00 87.75 90 THR A O 1
ATOM 724 N N . ILE A 1 91 ? -9.397 0.390 -0.458 1.00 86.69 91 ILE A N 1
ATOM 725 C CA . ILE A 1 91 ? -9.414 -1.076 -0.275 1.00 86.69 91 ILE A CA 1
ATOM 726 C C . ILE A 1 91 ? -9.851 -1.429 1.153 1.00 86.69 91 ILE A C 1
ATOM 728 O O . ILE A 1 91 ? -10.729 -2.270 1.356 1.00 86.69 91 ILE A O 1
ATOM 732 N N . VAL A 1 92 ? -9.245 -0.784 2.151 1.00 89.06 92 VAL A N 1
ATOM 733 C CA . VAL A 1 92 ? -9.524 -1.016 3.574 1.00 89.06 92 VAL A CA 1
ATOM 734 C C . VAL A 1 92 ? -10.971 -0.671 3.915 1.00 89.06 92 VAL A C 1
ATOM 736 O O . VAL A 1 92 ? -11.627 -1.453 4.600 1.00 89.06 92 VAL A O 1
ATOM 739 N N . ASN A 1 93 ? -11.479 0.451 3.404 1.00 89.44 93 ASN A N 1
ATOM 740 C CA . ASN A 1 93 ? -12.854 0.885 3.625 1.00 89.44 93 ASN A CA 1
ATOM 741 C C . ASN A 1 93 ? -13.859 -0.098 3.002 1.00 89.44 93 ASN A C 1
ATOM 743 O O . ASN A 1 93 ? -14.710 -0.619 3.716 1.00 89.44 93 ASN A O 1
ATOM 747 N N . HIS A 1 94 ? -13.698 -0.443 1.718 1.00 86.44 94 HIS A N 1
ATOM 748 C CA . HIS A 1 94 ? -14.605 -1.366 1.019 1.00 86.44 94 HIS A CA 1
ATOM 749 C C . HIS A 1 94 ? -14.638 -2.769 1.627 1.00 86.44 94 HIS A C 1
ATOM 751 O O . HIS A 1 94 ? -15.684 -3.411 1.650 1.00 86.44 94 HIS A O 1
ATOM 757 N N . SER A 1 95 ? -13.493 -3.261 2.101 1.00 84.06 95 SER A N 1
ATOM 758 C CA . SER A 1 95 ? -13.394 -4.592 2.713 1.00 84.06 95 SER A CA 1
ATOM 759 C C . SER A 1 95 ? -13.769 -4.614 4.195 1.00 84.06 95 SER A C 1
ATOM 761 O O . SER A 1 95 ? -13.738 -5.682 4.806 1.00 84.06 95 SER A O 1
ATOM 763 N N . CYS A 1 96 ? -14.090 -3.459 4.791 1.00 89.31 96 CYS A N 1
ATOM 764 C CA . CYS A 1 96 ? -14.278 -3.307 6.233 1.00 89.31 96 CYS A CA 1
ATOM 765 C C . CYS A 1 96 ? -13.101 -3.888 7.045 1.00 89.31 96 CYS A C 1
ATOM 767 O O . CYS A 1 96 ? -13.300 -4.459 8.119 1.00 89.31 96 CYS A O 1
ATOM 769 N N . TYR A 1 97 ? -11.870 -3.760 6.532 1.00 88.88 97 TYR A N 1
ATOM 770 C CA . TYR A 1 97 ? -10.697 -4.451 7.073 1.00 88.88 97 TYR A CA 1
ATOM 771 C C . TYR A 1 97 ? -10.439 -4.108 8.548 1.00 88.88 97 TYR A C 1
ATOM 773 O O . TYR A 1 97 ? -10.557 -2.951 8.968 1.00 88.88 97 TYR A O 1
ATOM 781 N N . HIS A 1 98 ? -10.026 -5.109 9.328 1.00 92.38 98 HIS A N 1
ATOM 782 C CA . HIS A 1 98 ? -9.675 -4.969 10.739 1.00 92.38 98 HIS A CA 1
ATOM 783 C C . HIS A 1 98 ? -8.363 -5.702 11.046 1.00 92.38 98 HIS A C 1
ATOM 785 O O . HIS A 1 98 ? -8.186 -6.859 10.672 1.00 92.38 98 HIS A O 1
ATOM 791 N N . GLY A 1 99 ? -7.455 -5.040 11.762 1.00 92.25 99 GLY A N 1
ATOM 792 C CA . GLY A 1 99 ? -6.161 -5.580 12.172 1.00 92.25 99 GLY A CA 1
ATOM 793 C C . GLY A 1 99 ? -4.991 -5.010 11.374 1.00 92.25 99 GLY A C 1
ATOM 794 O O . GLY A 1 99 ? -5.041 -3.884 10.880 1.00 92.25 99 GLY A O 1
ATOM 795 N N . PHE A 1 100 ? -3.916 -5.789 11.261 1.00 92.38 100 PHE A N 1
ATOM 796 C CA . PHE A 1 100 ? -2.681 -5.404 10.573 1.00 92.38 100 PHE A CA 1
ATOM 797 C C . PHE A 1 100 ? -2.619 -6.011 9.183 1.00 92.38 100 PHE A C 1
ATOM 799 O O . PHE A 1 100 ? -3.036 -7.151 8.998 1.00 92.38 100 PHE A O 1
ATOM 806 N N . GLY A 1 101 ? -2.044 -5.294 8.228 1.00 91.31 101 GLY A N 1
ATOM 807 C CA . GLY A 1 101 ? -1.889 -5.793 6.872 1.00 91.31 101 GLY A CA 1
ATOM 808 C C . GLY A 1 101 ? -0.684 -5.209 6.159 1.00 91.31 101 GLY A C 1
ATOM 809 O O . GLY A 1 101 ? 0.020 -4.325 6.657 1.00 91.31 101 GLY A O 1
ATOM 810 N N . CYS A 1 102 ? -0.456 -5.738 4.967 1.00 89.75 102 CYS A N 1
ATOM 811 C CA . CYS A 1 102 ? 0.578 -5.286 4.064 1.00 89.75 102 CYS A CA 1
ATOM 812 C C . CYS A 1 102 ? 0.033 -5.230 2.641 1.00 89.75 102 CYS A C 1
ATOM 814 O O . CYS A 1 102 ? -0.466 -6.233 2.142 1.00 89.75 102 CYS A O 1
ATOM 816 N N . MET A 1 103 ? 0.188 -4.092 1.971 1.00 89.62 103 MET A N 1
ATOM 817 C CA . MET A 1 103 ? -0.069 -3.950 0.542 1.00 89.62 103 MET A CA 1
ATOM 818 C C . MET A 1 103 ? 1.255 -3.908 -0.216 1.00 89.62 103 MET A C 1
ATOM 820 O O . MET A 1 103 ? 2.097 -3.057 0.070 1.00 89.62 103 MET A O 1
ATOM 824 N N . GLN A 1 104 ? 1.421 -4.802 -1.186 1.00 86.62 104 GLN A N 1
ATOM 825 C CA . GLN A 1 104 ? 2.522 -4.778 -2.145 1.00 86.62 104 GLN A CA 1
ATOM 826 C C . GLN A 1 104 ? 2.034 -4.229 -3.475 1.00 86.62 104 GLN A C 1
ATOM 828 O O . GLN A 1 104 ? 0.949 -4.582 -3.943 1.00 86.62 104 GLN A O 1
ATOM 833 N N . TYR A 1 105 ? 2.828 -3.356 -4.080 1.00 86.00 105 TYR A N 1
ATOM 834 C CA . TYR A 1 105 ? 2.484 -2.716 -5.340 1.00 86.00 105 TYR A CA 1
ATOM 835 C C . TYR A 1 105 ? 3.726 -2.328 -6.138 1.00 86.00 105 TYR A C 1
ATOM 837 O O . TYR A 1 105 ? 4.834 -2.224 -5.610 1.00 86.00 105 TYR A O 1
ATOM 845 N N . LYS A 1 106 ? 3.516 -2.098 -7.430 1.00 87.62 106 LYS A N 1
ATOM 846 C CA . LYS A 1 106 ? 4.504 -1.562 -8.370 1.00 87.62 106 LYS A CA 1
ATOM 847 C C . LYS A 1 106 ? 3.949 -0.318 -9.044 1.00 87.62 106 LYS A C 1
ATOM 849 O O . LYS A 1 106 ? 2.734 -0.126 -9.072 1.00 87.62 106 LYS A O 1
ATOM 854 N N . ILE A 1 107 ? 4.838 0.506 -9.585 1.00 85.38 107 ILE A N 1
ATOM 855 C CA . ILE A 1 107 ? 4.466 1.598 -10.486 1.00 85.38 107 ILE A CA 1
ATOM 856 C C . ILE A 1 107 ? 4.695 1.105 -11.907 1.00 85.38 107 ILE A C 1
ATOM 858 O O . ILE A 1 107 ? 5.785 0.632 -12.233 1.00 85.38 107 ILE A O 1
ATOM 862 N N . SER A 1 108 ? 3.647 1.160 -12.716 1.00 82.69 108 SER A N 1
ATOM 863 C CA . SER A 1 108 ? 3.716 0.802 -14.126 1.00 82.69 108 SER A CA 1
ATOM 864 C C . SER A 1 108 ? 4.471 1.898 -14.893 1.00 82.69 108 SER A C 1
ATOM 866 O O . SER A 1 108 ? 4.118 3.070 -14.761 1.00 82.69 108 SER A O 1
ATOM 868 N N . PRO A 1 109 ? 5.514 1.560 -15.672 1.00 80.25 109 PRO A N 1
ATOM 869 C CA . PRO A 1 109 ? 6.272 2.548 -16.436 1.00 80.25 109 PRO A CA 1
ATOM 870 C C . PRO A 1 109 ? 5.463 3.132 -17.601 1.00 80.25 109 PRO A C 1
ATOM 872 O O . PRO A 1 109 ? 5.773 4.231 -18.052 1.00 80.25 109 PRO A O 1
ATOM 875 N N . ASP A 1 110 ? 4.431 2.422 -18.065 1.00 80.19 110 ASP A N 1
ATOM 876 C CA . ASP A 1 110 ? 3.651 2.803 -19.245 1.00 80.19 110 ASP A CA 1
ATOM 877 C C . ASP A 1 110 ? 2.650 3.926 -18.942 1.00 80.19 110 ASP A C 1
ATOM 879 O O . ASP A 1 110 ? 2.464 4.839 -19.744 1.00 80.19 110 ASP A O 1
ATOM 883 N N . ASP A 1 111 ? 1.995 3.856 -17.781 1.00 81.44 111 ASP A N 1
ATOM 884 C CA . ASP A 1 111 ? 0.918 4.770 -17.375 1.00 81.44 111 ASP A CA 1
ATOM 885 C C . ASP A 1 111 ? 1.211 5.518 -16.062 1.00 81.44 111 ASP A C 1
ATOM 887 O O . ASP A 1 111 ? 0.432 6.379 -15.653 1.00 81.44 111 ASP A O 1
ATOM 891 N N . GLY A 1 112 ? 2.325 5.213 -15.388 1.00 81.38 112 GLY A N 1
ATOM 892 C CA . GLY A 1 112 ? 2.691 5.803 -14.099 1.00 81.38 112 GLY A CA 1
ATOM 893 C C . GLY A 1 112 ? 1.754 5.415 -12.951 1.00 81.38 112 GLY A C 1
ATOM 894 O O . GLY A 1 112 ? 1.840 5.998 -11.869 1.00 81.38 112 GLY A O 1
ATOM 895 N N . LEU A 1 113 ? 0.842 4.460 -13.164 1.00 83.81 113 LEU A N 1
ATOM 896 C CA . LEU A 1 113 ? -0.176 4.106 -12.183 1.00 83.81 113 LEU A CA 1
ATOM 897 C C . LEU A 1 113 ? 0.330 3.063 -11.190 1.00 83.81 113 LEU A C 1
ATOM 899 O O . LEU A 1 113 ? 1.132 2.178 -11.505 1.00 83.81 113 LEU A O 1
ATOM 903 N N . ILE A 1 114 ? -0.222 3.135 -9.979 1.00 85.00 114 ILE A N 1
ATOM 904 C CA . ILE A 1 114 ? -0.071 2.096 -8.965 1.00 85.00 114 ILE A CA 1
ATOM 905 C C . ILE A 1 114 ? -0.786 0.838 -9.445 1.00 85.00 114 ILE A C 1
ATOM 907 O O . ILE A 1 114 ? -1.979 0.865 -9.736 1.00 85.00 114 ILE A O 1
ATOM 911 N N . LYS A 1 115 ? -0.050 -0.272 -9.477 1.00 83.81 115 LYS A N 1
ATOM 912 C CA . LYS A 1 115 ? -0.563 -1.616 -9.731 1.00 83.81 115 LYS A CA 1
ATOM 913 C C . LYS A 1 115 ? -0.394 -2.438 -8.461 1.00 83.81 115 LYS A C 1
ATOM 915 O O . LYS A 1 115 ? 0.719 -2.833 -8.101 1.00 83.81 115 LYS A O 1
ATOM 920 N N . VAL A 1 116 ? -1.498 -2.664 -7.753 1.00 83.81 116 VAL A N 1
ATOM 921 C CA . VAL A 1 116 ? -1.499 -3.496 -6.539 1.00 83.81 116 VAL A CA 1
ATOM 922 C C . VAL A 1 116 ? -1.210 -4.953 -6.918 1.00 83.81 116 VAL A C 1
ATOM 924 O O . VAL A 1 116 ? -1.922 -5.518 -7.743 1.00 83.81 116 VAL A O 1
ATOM 927 N N . ILE A 1 117 ? -0.170 -5.550 -6.322 1.00 81.88 117 ILE A N 1
ATOM 928 C CA . ILE A 1 117 ? 0.244 -6.951 -6.529 1.00 81.88 117 ILE A CA 1
ATOM 929 C C . ILE A 1 117 ? -0.450 -7.890 -5.553 1.00 81.88 117 ILE A C 1
ATOM 931 O O . ILE A 1 117 ? -0.805 -9.005 -5.932 1.00 81.88 117 ILE A O 1
ATOM 935 N N . GLU A 1 118 ? -0.597 -7.466 -4.296 1.00 80.75 118 GLU A N 1
ATOM 936 C CA . GLU A 1 118 ? -1.362 -8.173 -3.271 1.00 80.75 118 GLU A CA 1
ATOM 937 C C . GLU A 1 118 ? -1.611 -7.314 -2.034 1.00 80.75 118 GLU A C 1
ATOM 939 O O . GLU A 1 118 ? -0.862 -6.388 -1.723 1.00 80.75 118 GLU A O 1
ATOM 944 N N . VAL A 1 119 ? -2.669 -7.667 -1.304 1.00 83.50 119 VAL A N 1
ATOM 945 C CA . VAL A 1 119 ? -2.931 -7.184 0.051 1.00 83.50 119 VAL A CA 1
ATOM 946 C C . VAL A 1 119 ? -2.993 -8.401 0.959 1.00 83.50 119 VAL A C 1
ATOM 948 O O . VAL A 1 119 ? -3.892 -9.231 0.853 1.00 83.50 119 VAL A O 1
ATOM 951 N N . ASN A 1 120 ? -2.005 -8.524 1.834 1.00 84.38 120 ASN A N 1
ATOM 952 C CA . ASN A 1 120 ? -1.861 -9.641 2.746 1.00 84.38 120 ASN A CA 1
ATOM 953 C C . ASN A 1 120 ? -2.369 -9.272 4.145 1.00 84.38 120 ASN A C 1
ATOM 955 O O . ASN A 1 120 ? -1.998 -8.210 4.660 1.00 84.38 120 ASN A O 1
ATOM 959 N N . PRO A 1 121 ? -3.101 -10.171 4.829 1.00 86.00 121 PRO A N 1
ATOM 960 C CA . PRO A 1 121 ? -3.551 -9.952 6.198 1.00 86.00 121 PRO A CA 1
ATOM 961 C C . PRO A 1 121 ? -2.456 -10.249 7.237 1.00 86.00 121 PRO A C 1
ATOM 963 O O . PRO A 1 121 ? -2.649 -10.979 8.205 1.00 86.00 121 PRO A O 1
ATOM 966 N N . ARG A 1 122 ? -1.247 -9.741 6.986 1.00 82.38 122 ARG A N 1
ATOM 967 C CA . ARG A 1 122 ? -0.065 -9.867 7.846 1.00 82.38 122 ARG A CA 1
ATOM 968 C C . ARG A 1 122 ? 0.876 -8.703 7.579 1.00 82.38 122 ARG A C 1
ATOM 970 O O . ARG A 1 122 ? 0.912 -8.180 6.468 1.00 82.38 122 ARG A O 1
ATOM 977 N N . VAL A 1 123 ? 1.695 -8.352 8.562 1.00 83.19 123 VAL A N 1
ATOM 978 C CA . VAL A 1 123 ? 2.826 -7.447 8.328 1.00 83.19 123 VAL A CA 1
ATOM 979 C C . VAL A 1 123 ? 3.894 -8.126 7.469 1.00 83.19 123 VAL A C 1
ATOM 981 O O . VAL A 1 123 ? 4.124 -9.337 7.562 1.00 83.19 123 VAL A O 1
ATOM 984 N N . CYS A 1 124 ? 4.546 -7.349 6.609 1.00 78.50 124 CYS A N 1
ATOM 985 C CA . CYS A 1 124 ? 5.598 -7.857 5.740 1.00 78.50 124 CYS A CA 1
ATOM 986 C C . CYS A 1 124 ? 6.879 -8.152 6.525 1.00 78.50 124 CYS A C 1
ATOM 988 O O . CYS A 1 124 ? 7.221 -7.473 7.497 1.00 78.50 124 CYS A O 1
ATOM 990 N N . GLY A 1 125 ? 7.658 -9.116 6.029 1.00 67.12 125 GLY A N 1
ATOM 991 C CA . GLY A 1 125 ? 8.968 -9.461 6.583 1.00 67.12 125 GLY A CA 1
ATOM 992 C C . GLY A 1 125 ? 9.951 -8.283 6.626 1.00 67.12 125 GLY A C 1
ATOM 993 O O . GLY A 1 125 ? 10.808 -8.247 7.508 1.00 67.12 125 GLY A O 1
ATOM 994 N N . ALA A 1 126 ? 9.803 -7.296 5.734 1.00 66.06 126 ALA A N 1
ATOM 995 C CA . ALA A 1 126 ? 10.596 -6.065 5.746 1.00 66.06 126 ALA A CA 1
ATOM 996 C C . ALA A 1 126 ? 10.441 -5.282 7.062 1.00 66.06 126 ALA A C 1
ATOM 998 O O . ALA A 1 126 ? 11.430 -4.816 7.630 1.00 66.06 126 ALA A O 1
ATOM 999 N N . LEU A 1 127 ? 9.211 -5.205 7.585 1.00 63.09 127 LEU A N 1
ATOM 1000 C CA . LEU A 1 127 ? 8.917 -4.547 8.855 1.00 63.09 127 LEU A CA 1
ATOM 1001 C C . LEU A 1 127 ? 9.360 -5.408 10.049 1.00 63.09 127 LEU A C 1
ATOM 1003 O O . LEU A 1 127 ? 9.885 -4.870 11.021 1.00 63.09 127 LEU A O 1
ATOM 1007 N N . ASN A 1 128 ? 9.260 -6.739 9.946 1.00 60.31 128 ASN A N 1
ATOM 1008 C CA . ASN A 1 128 ? 9.721 -7.662 10.996 1.00 60.31 128 ASN A CA 1
ATOM 1009 C C . ASN A 1 128 ? 11.226 -7.536 11.291 1.00 60.31 128 ASN A C 1
ATOM 1011 O O . ASN A 1 128 ? 11.659 -7.794 12.410 1.00 60.31 128 ASN A O 1
ATOM 1015 N N . ARG A 1 129 ? 12.034 -7.104 10.313 1.00 62.47 129 ARG A N 1
ATOM 1016 C CA . ARG A 1 129 ? 13.478 -6.850 10.490 1.00 62.47 129 ARG A CA 1
ATOM 1017 C C . ARG A 1 129 ? 13.792 -5.503 11.159 1.00 62.47 129 ARG A C 1
ATOM 1019 O O . ARG A 1 129 ? 14.959 -5.200 11.395 1.00 62.47 129 ARG A O 1
ATOM 1026 N N . LYS A 1 130 ? 12.778 -4.677 11.437 1.00 69.06 130 LYS A N 1
ATOM 1027 C CA . LYS A 1 130 ? 12.890 -3.343 12.047 1.00 69.06 130 LYS A CA 1
ATOM 1028 C C . LYS A 1 130 ? 11.975 -3.265 13.275 1.00 69.06 130 LYS A C 1
ATOM 1030 O O . LYS A 1 130 ? 10.944 -2.593 13.251 1.00 69.06 130 LYS A O 1
ATOM 1035 N N . THR A 1 131 ? 12.372 -3.953 14.346 1.00 67.88 131 THR A N 1
ATOM 1036 C CA . THR A 1 131 ? 11.600 -4.144 15.592 1.00 67.88 131 THR A CA 1
ATOM 1037 C C . THR A 1 131 ? 10.982 -2.861 16.146 1.00 67.88 131 THR A C 1
ATOM 1039 O O . THR A 1 131 ? 9.804 -2.860 16.494 1.00 67.88 131 THR A O 1
ATOM 1042 N N . ASP A 1 132 ? 11.717 -1.747 16.149 1.00 79.44 132 ASP A N 1
ATOM 1043 C CA . ASP A 1 132 ? 11.219 -0.471 16.683 1.00 79.44 132 ASP A CA 1
ATOM 1044 C C . ASP A 1 132 ? 10.042 0.086 15.876 1.00 79.44 132 ASP A C 1
ATOM 1046 O O . ASP A 1 132 ? 9.098 0.643 16.432 1.00 79.44 132 ASP A O 1
ATOM 1050 N N . ARG A 1 133 ? 10.064 -0.089 14.551 1.00 79.56 133 ARG A N 1
ATOM 1051 C CA . ARG A 1 133 ? 9.003 0.387 13.651 1.00 79.56 133 ARG A CA 1
ATOM 1052 C C . ARG A 1 133 ? 7.763 -0.481 13.761 1.00 79.56 133 ARG A C 1
ATOM 1054 O O . ARG A 1 133 ? 6.653 0.039 13.820 1.00 79.56 133 ARG A O 1
ATOM 1061 N N . PHE A 1 134 ? 7.953 -1.793 13.865 1.00 80.06 134 PHE A N 1
ATOM 1062 C CA . PHE A 1 134 ? 6.846 -2.697 14.147 1.00 80.06 134 PHE A CA 1
ATOM 1063 C C . PHE A 1 134 ? 6.192 -2.372 15.498 1.00 80.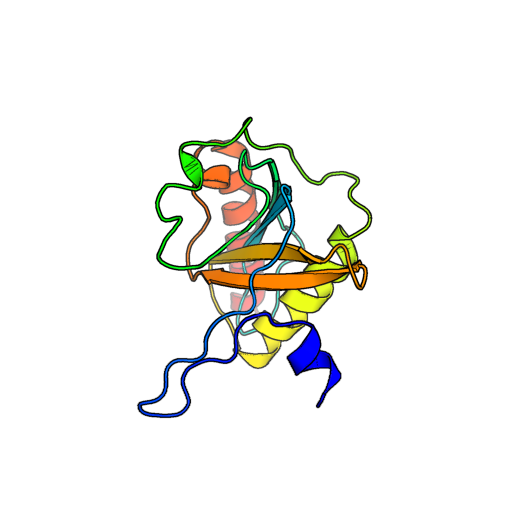06 134 PHE A C 1
ATOM 1065 O O . PHE A 1 134 ? 4.970 -2.269 15.585 1.00 80.06 134 PHE A O 1
ATOM 1072 N N . ALA A 1 135 ? 6.998 -2.099 16.529 1.00 83.25 135 ALA A N 1
ATOM 1073 C CA . ALA A 1 135 ? 6.497 -1.675 17.831 1.00 83.25 135 ALA A CA 1
ATOM 1074 C C . ALA A 1 135 ? 5.722 -0.347 17.762 1.00 83.25 135 ALA A C 1
ATOM 1076 O O . ALA A 1 135 ? 4.704 -0.210 18.438 1.00 83.25 135 ALA A O 1
ATOM 1077 N N . LEU A 1 136 ? 6.154 0.621 16.945 1.00 84.50 136 LEU A N 1
ATOM 1078 C CA . LEU A 1 136 ? 5.405 1.865 16.720 1.00 84.50 136 LEU A CA 1
ATOM 1079 C C . LEU A 1 136 ? 4.042 1.610 16.065 1.00 84.50 136 LEU A C 1
ATOM 1081 O O . LEU A 1 136 ? 3.045 2.168 16.522 1.00 84.50 136 LEU A O 1
ATOM 1085 N N . LEU A 1 137 ? 3.981 0.732 15.060 1.00 84.88 137 LEU A N 1
ATOM 1086 C CA . LEU A 1 137 ? 2.723 0.353 14.414 1.00 84.88 137 LEU A CA 1
ATOM 1087 C C . LEU A 1 137 ? 1.756 -0.309 15.406 1.00 84.88 137 LEU A C 1
ATOM 1089 O O . LEU A 1 137 ? 0.581 0.056 15.454 1.00 84.88 137 LEU A O 1
ATOM 1093 N N . ILE A 1 138 ? 2.253 -1.217 16.253 1.00 87.25 138 ILE A N 1
ATOM 1094 C CA . ILE A 1 138 ? 1.457 -1.835 17.325 1.00 87.25 138 ILE A CA 1
ATOM 1095 C C . ILE A 1 138 ? 0.964 -0.777 18.318 1.00 87.25 138 ILE A C 1
ATOM 1097 O O . ILE A 1 138 ? -0.219 -0.758 18.649 1.00 87.25 138 ILE A O 1
ATOM 1101 N N . LYS A 1 139 ? 1.841 0.122 18.783 1.00 88.50 139 LYS A N 1
ATOM 1102 C CA . LYS A 1 139 ? 1.473 1.185 19.733 1.00 88.50 139 LYS A CA 1
ATOM 1103 C C . LYS A 1 139 ? 0.370 2.083 19.175 1.00 88.50 139 LYS A C 1
ATOM 1105 O O . LYS A 1 139 ? -0.590 2.361 19.886 1.00 88.50 139 LYS A O 1
ATOM 1110 N N . ALA A 1 140 ? 0.484 2.494 17.911 1.00 85.94 140 ALA A N 1
ATOM 1111 C CA . ALA A 1 140 ? -0.535 3.295 17.239 1.00 85.94 140 ALA A CA 1
ATOM 1112 C C . ALA A 1 140 ? -1.878 2.553 17.155 1.00 85.94 140 ALA A C 1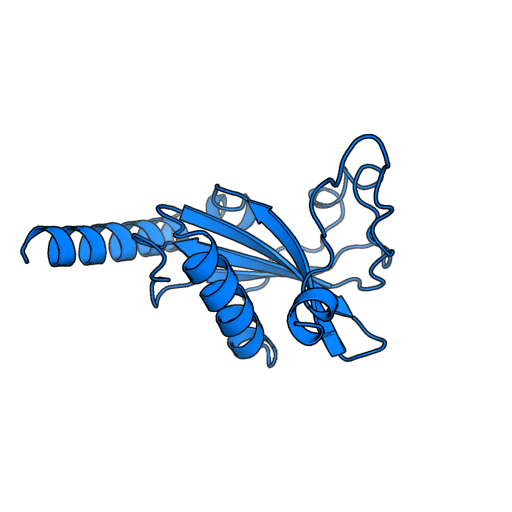
ATOM 1114 O O . ALA A 1 140 ? -2.924 3.142 17.423 1.00 85.94 140 ALA A O 1
ATOM 1115 N N . TYR A 1 141 ? -1.844 1.255 16.840 1.00 89.00 141 TYR A N 1
ATOM 1116 C CA . TYR A 1 141 ? -3.040 0.421 16.790 1.00 89.00 141 TYR A CA 1
ATOM 1117 C C . TYR A 1 141 ? -3.732 0.297 18.144 1.00 89.00 141 TYR A C 1
ATOM 1119 O O . TYR A 1 141 ? -4.921 0.585 18.252 1.00 89.00 141 TYR A O 1
ATOM 1127 N N . VAL A 1 142 ? -2.984 -0.074 19.185 1.00 89.75 142 VAL A N 1
ATOM 1128 C CA . VAL A 1 142 ? -3.519 -0.224 20.544 1.00 89.75 142 VAL A CA 1
ATOM 1129 C C . VAL A 1 142 ? -4.103 1.096 21.042 1.00 89.75 142 VAL A C 1
ATOM 1131 O O . VAL A 1 142 ? -5.216 1.107 21.559 1.00 89.75 142 VAL A O 1
ATOM 1134 N N . ALA A 1 143 ? -3.403 2.216 20.838 1.00 88.19 143 ALA A N 1
ATOM 1135 C CA . ALA A 1 143 ? -3.896 3.531 21.235 1.00 88.19 143 ALA A CA 1
ATOM 1136 C C . ALA A 1 143 ? -5.232 3.872 20.555 1.00 88.19 143 ALA A C 1
ATOM 1138 O O . ALA A 1 143 ? -6.181 4.265 21.232 1.00 88.19 143 ALA A O 1
ATOM 1139 N N . GLN A 1 144 ? -5.341 3.673 19.236 1.00 86.12 144 GLN A N 1
ATOM 1140 C CA . GLN A 1 144 ? -6.589 3.942 18.521 1.00 86.12 144 GLN A CA 1
ATOM 1141 C C . GLN A 1 144 ? -7.716 2.995 18.947 1.00 86.12 144 GLN A C 1
ATOM 1143 O O . GLN A 1 144 ? -8.860 3.426 19.076 1.00 86.12 144 GLN A O 1
ATOM 1148 N N . TYR A 1 145 ? -7.405 1.718 19.166 1.00 86.44 145 TYR A N 1
ATOM 1149 C CA . TYR A 1 145 ? -8.386 0.726 19.591 1.00 86.44 145 TYR A CA 1
ATOM 1150 C C . TYR A 1 145 ? -8.981 1.075 20.957 1.00 86.44 145 TYR A C 1
ATOM 1152 O O . TYR A 1 145 ? -10.198 1.079 21.114 1.00 86.44 145 TYR A O 1
ATOM 1160 N N . LEU A 1 146 ? -8.134 1.438 21.924 1.00 88.06 146 LEU A N 1
ATOM 1161 C CA . LEU A 1 146 ? -8.578 1.852 23.255 1.00 88.06 146 LEU A CA 1
ATOM 1162 C C . LEU A 1 146 ? -9.455 3.109 23.204 1.00 88.06 146 LEU A C 1
ATOM 1164 O O . LEU A 1 146 ? -10.472 3.157 23.886 1.00 88.06 146 LEU A O 1
ATOM 1168 N N . LEU A 1 147 ? -9.109 4.087 22.359 1.00 87.50 147 LEU A N 1
ATOM 1169 C CA . LEU A 1 147 ? -9.916 5.298 22.164 1.00 87.50 147 LEU A CA 1
ATOM 1170 C C . LEU A 1 147 ? -11.308 5.006 21.591 1.00 87.50 147 LEU A C 1
ATOM 1172 O O . LEU A 1 147 ? -12.267 5.692 21.935 1.00 87.50 147 LEU A O 1
ATOM 1176 N N . LEU A 1 148 ? -11.422 4.019 20.702 1.00 84.31 148 LEU A N 1
ATOM 1177 C CA . LEU A 1 148 ? -12.707 3.615 20.125 1.00 84.31 148 LEU A CA 1
ATOM 1178 C C . LEU A 1 148 ? -13.534 2.768 21.095 1.00 84.31 148 LEU A C 1
ATOM 1180 O O . LEU A 1 148 ? -14.752 2.852 21.068 1.00 84.31 148 LEU A O 1
ATOM 1184 N N . ALA A 1 149 ? -12.889 1.971 21.949 1.00 81.31 149 ALA A N 1
ATOM 1185 C CA . ALA A 1 149 ? -13.568 1.168 22.963 1.00 81.31 149 ALA A CA 1
ATOM 1186 C C . ALA A 1 149 ? -14.116 2.003 24.138 1.00 81.31 149 ALA A C 1
ATOM 1188 O O . ALA A 1 149 ? -14.949 1.512 24.893 1.00 81.31 149 ALA A O 1
ATOM 1189 N N . SER A 1 150 ? -13.633 3.238 24.317 1.00 79.62 150 SER A N 1
ATOM 1190 C CA . SER A 1 150 ? -14.095 4.164 25.361 1.00 79.62 150 SER A CA 1
ATOM 1191 C C . SER A 1 150 ? -15.247 5.086 24.932 1.00 79.62 150 SER A C 1
ATOM 1193 O O . SER A 1 150 ? -15.620 5.964 25.707 1.00 79.62 150 SER A O 1
ATOM 1195 N N . GLN A 1 151 ? -15.746 4.944 23.700 1.00 77.12 151 GLN A N 1
ATOM 1196 C CA . GLN A 1 151 ? -16.876 5.698 23.135 1.00 77.12 151 GLN A CA 1
ATOM 1197 C C . GLN A 1 151 ? -18.137 4.837 23.132 1.00 77.12 151 GLN A C 1
ATOM 1199 O O . GLN A 1 151 ? -19.219 5.414 23.371 1.00 77.12 151 GLN A O 1
#

Sequence (151 aa):
GEEWERMIGIVQRVGKDFLVQDAIVSKEEFTHNFAAINGRLLRHQECFQVTMTDDVFVKGKNDAGIRNSSGFVRCQDQPHREQASEVLHTIVNHSCYHGFGCMQYKISPDDGLIKVIEVNPRVCGALNRKTDRFALLIKAYVAQYLLLASQ